Protein AF-A0AB34KSI1-F1 (afdb_monomer_lite)

Organism: NCBI:txid1052096

Sequence (150 aa):
MSSDNTRTIRYALLIETGLNLSSVVPMLLDPSYMLRWLFKSPEDITPAACTLMQWIGCIITSLNLPLLLAVPNKTSAPALRRSVYMQYAAGEVALGAALAIQYFGGNSGMRDEALLKFMGSMAASLAVRGFFLLARPDLLEVPNDAKKAQ

Structure (mmCIF, N/CA/C/O backbone):
data_AF-A0AB34KSI1-F1
#
_entry.id   AF-A0AB34KSI1-F1
#
loop_
_atom_site.group_PDB
_atom_site.id
_atom_site.type_symbol
_atom_site.label_atom_id
_atom_site.label_alt_id
_atom_site.label_comp_id
_atom_site.label_asym_id
_atom_site.label_entity_id
_atom_site.label_seq_id
_atom_site.pdbx_PDB_ins_code
_atom_site.Cartn_x
_atom_site.Cartn_y
_atom_site.Cartn_z
_atom_site.occupancy
_atom_site.B_iso_or_equiv
_atom_site.auth_seq_id
_atom_site.auth_comp_id
_atom_site.auth_asym_id
_atom_site.auth_atom_id
_atom_site.pdbx_PDB_model_num
ATOM 1 N N . MET A 1 1 ? 15.338 -3.460 -24.561 1.00 57.59 1 MET A N 1
ATOM 2 C CA . 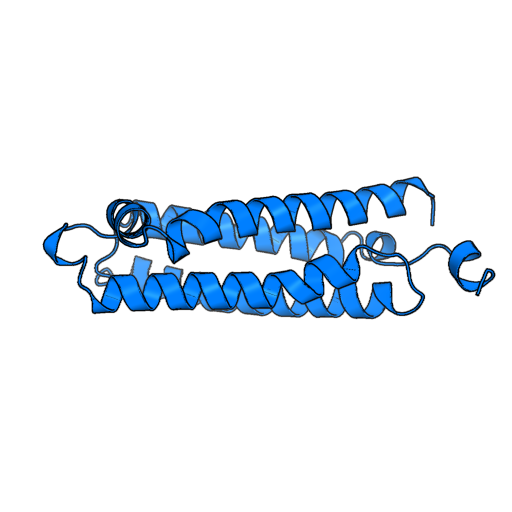MET A 1 1 ? 14.060 -3.112 -23.905 1.00 57.59 1 MET A CA 1
ATOM 3 C C . MET A 1 1 ? 13.445 -1.956 -24.677 1.00 57.59 1 MET A C 1
ATOM 5 O O . MET A 1 1 ? 14.175 -1.008 -24.941 1.00 57.59 1 MET A O 1
ATOM 9 N N . SER A 1 2 ? 12.182 -2.051 -25.101 1.00 61.66 2 SER A N 1
ATOM 10 C CA . SER A 1 2 ? 11.536 -0.981 -25.876 1.00 61.66 2 SER A CA 1
ATOM 11 C C . SER A 1 2 ? 11.268 0.255 -25.003 1.00 61.66 2 SER A C 1
ATOM 13 O O . SER A 1 2 ? 11.166 0.170 -23.772 1.00 61.66 2 SER A O 1
ATOM 15 N N . SER A 1 3 ? 11.137 1.421 -25.638 1.00 67.94 3 SER A N 1
ATOM 16 C CA . SER A 1 3 ? 10.647 2.651 -24.999 1.00 67.94 3 SER A CA 1
ATOM 17 C C . SER A 1 3 ? 9.278 2.453 -24.334 1.00 67.94 3 SER A C 1
ATOM 19 O O . SER A 1 3 ? 8.991 3.099 -23.325 1.00 67.94 3 SER A O 1
ATOM 21 N N . ASP A 1 4 ? 8.471 1.518 -24.839 1.00 76.12 4 ASP A N 1
ATOM 22 C CA . ASP A 1 4 ? 7.139 1.207 -24.321 1.00 76.12 4 ASP A CA 1
ATOM 23 C C . ASP A 1 4 ? 7.185 0.542 -22.944 1.00 76.12 4 ASP A C 1
ATOM 25 O O . ASP A 1 4 ? 6.555 1.048 -22.018 1.00 76.12 4 ASP A O 1
ATOM 29 N N . ASN A 1 5 ? 8.023 -0.483 -22.740 1.00 75.88 5 ASN A N 1
ATOM 30 C CA . ASN A 1 5 ? 8.181 -1.135 -21.426 1.00 75.88 5 ASN A CA 1
ATOM 31 C C . ASN A 1 5 ? 8.581 -0.130 -20.334 1.00 75.88 5 ASN A C 1
ATOM 33 O O . ASN A 1 5 ? 8.120 -0.185 -19.194 1.00 75.88 5 ASN A O 1
ATOM 37 N N . THR A 1 6 ? 9.421 0.832 -20.717 1.00 78.31 6 THR A N 1
ATOM 38 C CA . THR A 1 6 ? 9.892 1.907 -19.845 1.00 78.31 6 THR A CA 1
ATOM 39 C C . THR A 1 6 ? 8.761 2.843 -19.417 1.00 78.31 6 THR A C 1
ATOM 41 O O . THR A 1 6 ? 8.737 3.322 -18.283 1.00 78.31 6 THR A O 1
ATOM 44 N N . ARG A 1 7 ? 7.825 3.139 -20.324 1.00 83.75 7 ARG A N 1
ATOM 45 C CA . ARG A 1 7 ? 6.637 3.943 -20.018 1.00 83.75 7 ARG A CA 1
ATOM 46 C C . ARG A 1 7 ? 5.677 3.157 -19.132 1.00 83.75 7 ARG A C 1
ATOM 48 O O . ARG A 1 7 ? 5.217 3.703 -18.135 1.00 83.75 7 ARG A O 1
ATOM 55 N N . THR A 1 8 ? 5.458 1.878 -19.435 1.00 84.88 8 THR A N 1
ATOM 56 C CA . THR A 1 8 ? 4.577 0.990 -18.666 1.00 84.88 8 THR A CA 1
ATOM 57 C C . THR A 1 8 ? 4.966 0.935 -17.193 1.00 84.88 8 THR A C 1
ATOM 59 O O . THR A 1 8 ? 4.124 1.211 -16.341 1.00 84.88 8 THR A O 1
ATOM 62 N N . ILE A 1 9 ? 6.235 0.655 -16.872 1.00 85.50 9 ILE A N 1
ATOM 63 C CA . ILE A 1 9 ? 6.656 0.553 -15.465 1.00 85.50 9 ILE A CA 1
ATOM 64 C C . ILE A 1 9 ? 6.560 1.895 -14.732 1.00 85.50 9 ILE A C 1
ATOM 66 O O . ILE A 1 9 ? 6.182 1.946 -13.566 1.00 85.50 9 ILE A O 1
ATOM 70 N N . ARG A 1 10 ? 6.837 3.008 -15.416 1.00 86.81 10 ARG A N 1
ATOM 71 C CA . ARG A 1 10 ? 6.726 4.347 -14.822 1.00 86.81 10 ARG A CA 1
ATOM 72 C C . ARG A 1 10 ? 5.284 4.716 -14.514 1.00 86.81 10 ARG A C 1
ATOM 74 O O . ARG A 1 10 ? 5.027 5.246 -13.440 1.00 86.81 10 ARG A O 1
ATOM 81 N N . TYR A 1 11 ? 4.357 4.427 -15.425 1.00 89.50 11 TYR A N 1
ATOM 82 C CA . TYR A 1 11 ? 2.938 4.637 -15.160 1.00 89.50 11 TYR A CA 1
ATOM 83 C C . TYR A 1 11 ? 2.440 3.733 -14.040 1.00 89.50 11 TYR A C 1
ATOM 85 O O . TYR A 1 11 ? 1.733 4.226 -13.173 1.00 89.50 11 TYR A O 1
ATOM 93 N N . ALA A 1 12 ? 2.862 2.467 -13.996 1.00 88.50 12 ALA A N 1
ATOM 94 C CA . ALA A 1 12 ? 2.517 1.571 -12.896 1.00 88.50 12 ALA A CA 1
ATOM 95 C C . ALA A 1 12 ? 2.969 2.139 -11.538 1.00 88.50 12 ALA A C 1
ATOM 97 O O . ALA A 1 12 ? 2.151 2.261 -10.632 1.00 88.50 12 ALA A O 1
ATOM 98 N N . LEU A 1 13 ? 4.228 2.582 -11.425 1.00 88.25 13 LEU A N 1
ATOM 99 C CA . LEU A 1 13 ? 4.761 3.201 -10.203 1.00 88.25 13 LEU A CA 1
ATOM 100 C C . LEU A 1 13 ? 4.025 4.497 -9.820 1.00 88.25 13 LEU A C 1
ATOM 102 O O . LEU A 1 13 ? 3.764 4.742 -8.643 1.00 88.25 13 LEU A O 1
ATOM 106 N N . LEU A 1 14 ? 3.676 5.339 -10.797 1.00 91.12 14 LEU A N 1
ATOM 107 C CA . LEU A 1 14 ? 2.950 6.588 -10.544 1.00 91.12 14 LEU A CA 1
ATOM 108 C C . LEU A 1 14 ? 1.498 6.345 -10.125 1.00 91.12 14 LEU A C 1
ATOM 110 O O . LEU A 1 14 ? 1.031 6.983 -9.185 1.00 91.12 14 LEU A O 1
ATOM 114 N N . ILE A 1 15 ? 0.799 5.425 -10.796 1.00 91.19 15 ILE A N 1
ATOM 115 C CA . ILE A 1 15 ? -0.568 5.020 -10.442 1.00 91.19 15 ILE A CA 1
ATOM 116 C C . ILE A 1 15 ? -0.576 4.467 -9.026 1.00 91.19 15 ILE A C 1
ATOM 118 O O . ILE A 1 15 ? -1.385 4.883 -8.206 1.00 91.19 15 ILE A O 1
ATOM 122 N N . GLU A 1 16 ? 0.358 3.575 -8.723 1.00 89.38 16 GLU A N 1
ATOM 123 C CA . GLU A 1 16 ? 0.488 2.994 -7.401 1.00 89.38 16 GLU A CA 1
ATOM 124 C C . GLU A 1 16 ? 0.763 4.043 -6.322 1.00 89.38 16 GLU A C 1
ATOM 126 O O . GLU A 1 16 ? 0.095 4.057 -5.289 1.00 89.38 16 GLU A O 1
ATOM 131 N N . THR A 1 17 ? 1.693 4.965 -6.582 1.00 89.69 17 THR A N 1
ATOM 132 C CA . THR A 1 17 ? 1.949 6.071 -5.656 1.00 89.69 17 THR A CA 1
ATOM 133 C C . THR A 1 17 ? 0.682 6.900 -5.443 1.00 89.69 17 THR A C 1
ATOM 135 O O . THR A 1 17 ? 0.340 7.230 -4.311 1.00 89.69 17 THR A O 1
ATOM 138 N N . GLY A 1 18 ? -0.042 7.219 -6.519 1.00 89.94 18 GLY A N 1
ATOM 139 C CA . GLY A 1 18 ? -1.293 7.971 -6.449 1.00 89.94 18 GLY A CA 1
ATOM 140 C C . GLY A 1 18 ? -2.363 7.259 -5.621 1.00 89.94 18 GLY A C 1
ATOM 141 O O . GLY A 1 18 ? -2.986 7.884 -4.764 1.00 89.94 18 GLY A O 1
ATOM 142 N N . LEU A 1 19 ? -2.536 5.950 -5.822 1.00 88.19 19 LEU A N 1
ATOM 143 C CA . LEU A 1 19 ? -3.478 5.133 -5.054 1.00 88.19 19 LEU A CA 1
ATOM 144 C C . LEU A 1 19 ? -3.108 5.110 -3.569 1.00 88.19 19 LEU A C 1
ATOM 146 O O . LEU A 1 19 ? -3.958 5.407 -2.728 1.00 88.19 19 LEU A O 1
ATOM 150 N N . ASN A 1 20 ? -1.840 4.863 -3.242 1.00 87.62 20 ASN A N 1
ATOM 151 C CA . ASN A 1 20 ? -1.375 4.880 -1.859 1.00 87.62 20 ASN A CA 1
ATOM 152 C C . ASN A 1 20 ? -1.606 6.248 -1.206 1.00 87.62 20 ASN A C 1
ATOM 154 O O . ASN A 1 20 ? -2.210 6.324 -0.136 1.00 87.62 20 ASN A O 1
ATOM 158 N N . LEU A 1 21 ? -1.204 7.341 -1.861 1.00 88.88 21 LEU A N 1
ATOM 159 C CA . LEU A 1 21 ? -1.353 8.690 -1.310 1.00 88.88 21 LEU A CA 1
ATOM 160 C C . LEU A 1 21 ? -2.817 9.123 -1.174 1.00 88.88 21 LEU A C 1
ATOM 162 O O . LEU A 1 21 ? -3.146 9.830 -0.223 1.00 88.88 21 LEU A O 1
ATOM 166 N N . SER A 1 22 ? -3.712 8.662 -2.054 1.00 88.62 22 SER A N 1
ATOM 167 C CA . SER A 1 22 ? -5.151 8.934 -1.926 1.00 88.62 22 SER A CA 1
ATOM 168 C C . SER A 1 22 ? -5.734 8.383 -0.620 1.00 88.62 22 SER A C 1
ATOM 170 O O . SER A 1 22 ? -6.607 9.009 -0.023 1.00 88.62 22 SER A O 1
ATOM 172 N N . SER A 1 23 ? -5.200 7.255 -0.137 1.00 83.56 23 SER A N 1
ATOM 173 C CA . SER A 1 23 ? -5.596 6.657 1.139 1.00 83.56 23 SER A CA 1
ATOM 174 C C . SER A 1 23 ? -4.949 7.343 2.348 1.00 83.56 23 SER A C 1
ATOM 176 O O . SER A 1 23 ? -5.563 7.416 3.406 1.00 83.56 23 SER A O 1
ATOM 178 N N . VAL A 1 24 ? -3.751 7.915 2.185 1.00 91.56 24 VAL A N 1
ATOM 179 C CA . VAL A 1 24 ? -2.999 8.593 3.256 1.00 91.56 24 VAL A CA 1
ATOM 180 C C . VAL A 1 24 ? -3.668 9.888 3.704 1.00 91.56 24 VAL A C 1
ATOM 182 O O . VAL A 1 24 ? -3.699 10.174 4.899 1.00 91.56 24 VAL A O 1
ATOM 185 N N . VAL A 1 25 ? -4.201 10.682 2.771 1.00 91.06 25 VAL A N 1
ATOM 186 C CA . VAL A 1 25 ? -4.802 11.990 3.088 1.00 91.06 25 VAL A CA 1
ATOM 187 C C . VAL A 1 25 ? -5.875 11.885 4.183 1.00 91.06 25 VAL A C 1
ATOM 189 O O . VAL A 1 25 ? -5.728 12.565 5.202 1.00 91.06 25 VAL A O 1
ATOM 192 N N . PRO A 1 26 ? -6.910 11.030 4.056 1.00 90.88 26 PRO A N 1
ATOM 193 C CA . PRO A 1 26 ? -7.888 10.879 5.125 1.00 90.88 26 PRO A CA 1
ATOM 194 C C . PRO A 1 26 ? -7.287 10.223 6.377 1.00 90.88 26 PRO A C 1
ATOM 196 O O . PRO A 1 26 ? -7.660 10.613 7.472 1.00 90.88 26 PRO A O 1
ATOM 199 N N . MET A 1 27 ? -6.312 9.310 6.273 1.00 92.81 27 MET A N 1
ATOM 200 C CA . MET A 1 27 ? -5.659 8.723 7.460 1.00 92.81 27 MET A CA 1
ATOM 201 C C . MET A 1 27 ? -4.935 9.761 8.329 1.00 92.81 27 MET A C 1
ATOM 203 O O . MET A 1 27 ? -4.923 9.632 9.550 1.00 92.81 27 MET A O 1
ATOM 207 N N . LEU A 1 28 ? -4.326 10.776 7.710 1.00 93.81 28 LEU A N 1
ATOM 208 C CA . LEU A 1 28 ? -3.580 11.815 8.419 1.00 93.81 28 LEU A CA 1
ATOM 209 C C . LEU A 1 28 ? -4.484 12.941 8.931 1.00 93.81 28 LEU A C 1
ATOM 211 O O . LEU A 1 28 ? -4.327 13.374 10.075 1.00 93.81 28 LEU A O 1
ATOM 215 N N . LEU A 1 29 ? -5.409 13.417 8.091 1.00 94.50 29 LEU A N 1
ATOM 216 C CA . LEU A 1 29 ? -6.191 14.629 8.357 1.00 94.50 29 LEU A CA 1
ATOM 217 C C . LEU A 1 29 ? -7.525 14.360 9.064 1.00 94.50 29 LEU A C 1
ATOM 219 O O . LEU A 1 29 ? -7.961 15.188 9.858 1.00 94.50 29 LEU A O 1
ATOM 223 N N . ASP A 1 30 ? -8.160 13.216 8.800 1.00 94.25 30 ASP A N 1
ATOM 224 C CA . ASP A 1 30 ? -9.391 12.784 9.469 1.00 94.25 30 ASP A CA 1
ATOM 225 C C . ASP A 1 30 ? -9.371 11.260 9.698 1.00 94.25 30 ASP A C 1
ATOM 227 O O . ASP A 1 30 ? -10.105 10.498 9.054 1.00 94.25 30 ASP A O 1
ATOM 231 N N . PRO A 1 31 ? -8.516 10.774 10.619 1.00 92.62 31 PRO A N 1
ATOM 232 C CA . PRO A 1 31 ? -8.399 9.343 10.890 1.00 92.62 31 PRO A CA 1
ATOM 233 C C . PRO A 1 31 ? -9.733 8.729 11.330 1.00 92.62 31 PRO A C 1
ATOM 235 O O . PRO A 1 31 ? -9.993 7.554 11.068 1.00 92.62 31 PRO A O 1
ATOM 238 N N . SER A 1 32 ? -10.606 9.524 11.958 1.00 92.12 32 SER A N 1
ATOM 239 C CA . SER A 1 32 ? -11.918 9.076 12.418 1.00 92.12 32 SER A CA 1
ATOM 240 C C . SER A 1 32 ? -12.817 8.660 11.253 1.00 92.12 32 SER A C 1
ATOM 242 O O . SER A 1 32 ? -13.509 7.646 11.350 1.00 92.12 32 SER A O 1
ATOM 244 N N . TYR A 1 33 ? -12.756 9.377 10.127 1.00 91.38 33 TYR A N 1
ATOM 245 C CA . TYR A 1 33 ? -13.489 9.025 8.917 1.00 91.38 33 TYR A CA 1
ATOM 246 C C . TYR A 1 33 ? -13.100 7.636 8.408 1.00 91.38 33 TYR A C 1
ATOM 248 O O . TYR A 1 33 ? -13.977 6.820 8.128 1.00 91.38 33 TYR A O 1
ATOM 256 N N . MET A 1 34 ? -11.801 7.324 8.364 1.00 88.75 34 MET A N 1
ATOM 257 C CA . MET A 1 34 ? -11.319 6.002 7.946 1.00 88.75 34 MET A CA 1
ATOM 258 C C . MET A 1 34 ? -11.720 4.905 8.936 1.00 88.75 34 MET A C 1
ATOM 260 O O . MET A 1 34 ? -12.166 3.832 8.531 1.00 88.75 34 MET A O 1
ATOM 264 N N . LEU A 1 35 ? -11.610 5.178 10.238 1.00 90.56 35 LEU A N 1
ATOM 265 C CA . LEU A 1 35 ? -11.926 4.210 11.289 1.00 90.56 35 LEU A CA 1
ATOM 266 C C . LEU A 1 35 ? -13.416 3.840 11.340 1.00 90.56 35 LEU A C 1
ATOM 268 O O . LEU A 1 35 ? -13.737 2.701 11.672 1.00 90.56 35 LEU A O 1
ATOM 272 N N . ARG A 1 36 ? -14.330 4.733 10.933 1.00 91.31 36 ARG A N 1
ATOM 273 C CA . ARG A 1 36 ? -15.775 4.427 10.828 1.00 91.31 36 ARG A CA 1
ATOM 274 C C . ARG A 1 36 ? -16.089 3.314 9.830 1.00 91.31 36 ARG A C 1
ATOM 276 O O . ARG A 1 36 ? -17.058 2.581 10.014 1.00 91.31 36 ARG A O 1
ATOM 283 N N . TRP A 1 37 ? -15.283 3.186 8.779 1.00 86.62 37 TRP A N 1
ATOM 284 C CA . TRP A 1 37 ? -15.401 2.091 7.814 1.00 86.62 37 TRP A CA 1
ATOM 285 C C . TRP A 1 37 ? -14.775 0.790 8.326 1.00 86.62 37 TRP A C 1
ATOM 287 O O . TRP A 1 37 ? -15.092 -0.287 7.820 1.00 86.62 37 TRP A O 1
ATOM 297 N N . LEU A 1 38 ? -13.897 0.896 9.324 1.00 86.44 38 LEU A N 1
ATOM 298 C CA . LEU A 1 38 ? -13.061 -0.179 9.834 1.00 86.44 38 LEU A CA 1
ATOM 299 C C . LEU A 1 38 ? -13.698 -0.896 11.030 1.00 86.44 38 LEU A C 1
ATOM 301 O O . LEU A 1 38 ? -13.762 -2.126 11.048 1.00 86.44 38 LEU A O 1
ATOM 305 N N . PHE A 1 39 ? -14.186 -0.138 12.013 1.00 88.44 39 PHE A N 1
ATOM 306 C CA . PHE A 1 39 ? -14.707 -0.670 13.271 1.00 88.44 39 PHE A CA 1
ATOM 307 C C . PHE A 1 39 ? -16.207 -0.944 13.250 1.00 88.44 39 PHE A C 1
ATOM 309 O O . PHE A 1 39 ? -16.980 -0.351 12.490 1.00 88.44 39 PHE A O 1
ATOM 316 N N . LYS A 1 40 ? -16.621 -1.899 14.089 1.00 85.56 40 LYS A N 1
ATOM 317 C CA . LYS A 1 40 ? -18.030 -2.278 14.249 1.00 85.56 40 LYS A CA 1
ATOM 318 C C . LYS A 1 40 ? -18.798 -1.184 14.995 1.00 85.56 40 LYS A C 1
ATOM 320 O O . LYS A 1 40 ? -19.848 -0.772 14.499 1.00 85.56 40 LYS A O 1
ATOM 325 N N . SER A 1 41 ? -18.255 -0.680 16.107 1.00 86.12 41 SER A N 1
ATOM 326 C CA . SER A 1 41 ? -18.882 0.355 16.934 1.00 86.12 41 SER A CA 1
ATOM 327 C C . SER A 1 41 ? -18.160 1.708 16.827 1.00 86.12 41 SER A C 1
ATOM 329 O O . SER A 1 41 ? -16.934 1.747 16.728 1.00 86.12 41 SER A O 1
ATOM 331 N N . PRO A 1 42 ? -18.881 2.845 16.891 1.00 85.94 42 PRO A N 1
ATOM 332 C CA . PRO A 1 42 ? -18.267 4.163 17.057 1.00 85.94 42 PRO A CA 1
ATOM 333 C C . PRO A 1 42 ? -17.460 4.306 18.354 1.00 85.94 42 PRO A C 1
ATOM 335 O O . PRO A 1 42 ? -16.530 5.105 18.397 1.00 85.94 42 PRO A O 1
ATOM 338 N N . GLU A 1 43 ? -17.797 3.537 19.393 1.00 88.25 43 GLU A N 1
ATOM 339 C CA . GLU A 1 43 ? -17.106 3.556 20.693 1.00 88.25 43 GLU A CA 1
ATOM 340 C C . GLU A 1 43 ? -15.660 3.040 20.597 1.00 88.25 43 GLU A C 1
ATOM 342 O O . GLU A 1 43 ? -14.799 3.452 21.373 1.00 88.25 43 GLU A O 1
ATOM 347 N N . ASP A 1 44 ? -15.368 2.215 19.586 1.00 85.88 44 ASP A N 1
ATOM 348 C CA . ASP A 1 44 ? -14.025 1.697 19.309 1.00 85.88 44 ASP A CA 1
ATOM 349 C C . ASP A 1 44 ? -13.107 2.767 18.674 1.00 85.88 44 ASP A C 1
ATOM 351 O O . ASP A 1 44 ? -11.881 2.615 18.633 1.00 85.88 44 ASP A O 1
ATOM 355 N N . ILE A 1 45 ? -13.674 3.885 18.193 1.00 90.94 45 ILE A N 1
ATOM 356 C CA . ILE A 1 45 ? -12.937 5.019 17.613 1.00 90.94 45 ILE A CA 1
ATOM 357 C C . ILE A 1 45 ? -12.377 5.889 18.742 1.00 90.94 45 ILE A C 1
ATOM 359 O O . ILE A 1 45 ? -12.825 7.002 19.021 1.00 90.94 45 ILE A O 1
ATOM 363 N N . THR A 1 46 ? -11.365 5.356 19.411 1.00 92.69 46 THR A N 1
ATOM 364 C CA . THR A 1 46 ? -10.667 6.037 20.501 1.00 92.69 46 THR A CA 1
ATOM 365 C C . THR A 1 46 ? -9.592 7.002 19.974 1.00 92.69 46 THR A C 1
ATOM 367 O O . THR A 1 46 ? -9.084 6.829 18.860 1.00 92.69 46 THR A O 1
ATOM 370 N N . PRO A 1 47 ? -9.140 7.983 20.781 1.00 93.81 47 PRO A N 1
ATOM 371 C CA . PRO A 1 47 ? -7.991 8.825 20.428 1.00 93.81 47 PRO A CA 1
ATOM 372 C C . PRO A 1 47 ? -6.715 8.023 20.118 1.00 93.81 47 PRO A C 1
ATOM 374 O O . PRO A 1 47 ? -5.921 8.414 19.258 1.00 93.81 47 PRO A O 1
ATOM 377 N N . ALA A 1 48 ? -6.538 6.874 20.780 1.00 91.31 48 ALA A N 1
ATOM 378 C CA . ALA A 1 48 ? -5.435 5.958 20.516 1.00 91.31 48 ALA A CA 1
ATOM 379 C C . ALA A 1 48 ? -5.553 5.318 19.123 1.00 91.31 48 ALA A C 1
ATOM 381 O O . ALA A 1 48 ? -4.572 5.294 18.381 1.00 91.31 48 ALA A O 1
ATOM 382 N N . ALA A 1 49 ? -6.751 4.873 18.729 1.00 89.44 49 ALA A N 1
ATOM 383 C CA . ALA A 1 49 ? -6.989 4.339 17.390 1.00 89.44 49 ALA A CA 1
ATOM 384 C C . ALA A 1 49 ? -6.770 5.400 16.299 1.00 89.44 49 ALA A C 1
ATOM 386 O O . ALA A 1 49 ? -6.153 5.108 15.274 1.00 89.44 49 ALA A O 1
ATOM 387 N N . CYS A 1 50 ? -7.203 6.645 16.533 1.00 93.31 50 CYS A N 1
ATOM 388 C CA . CYS A 1 50 ? -6.937 7.763 15.624 1.00 93.31 50 CYS A CA 1
ATOM 389 C C . CYS A 1 50 ? -5.435 8.023 15.460 1.00 93.31 50 CYS A C 1
ATOM 391 O O . CYS A 1 50 ? -4.946 8.120 14.337 1.00 93.31 50 CYS A O 1
ATOM 393 N N . THR A 1 51 ? -4.696 8.064 16.571 1.00 94.31 51 THR A N 1
ATOM 394 C CA . THR A 1 51 ? -3.232 8.211 16.556 1.00 94.31 51 THR A CA 1
ATOM 395 C C . THR A 1 51 ? -2.570 7.066 15.788 1.00 94.31 51 THR A C 1
ATOM 397 O O . THR A 1 51 ? -1.695 7.300 14.958 1.00 94.31 51 THR A O 1
ATOM 400 N N . LEU A 1 52 ? -3.004 5.821 16.010 1.00 90.81 52 LEU A N 1
ATOM 401 C CA . LEU A 1 52 ? -2.481 4.656 15.293 1.00 90.81 52 LEU A CA 1
ATOM 402 C C . LEU A 1 52 ? -2.741 4.750 13.782 1.00 90.81 52 LEU A C 1
ATOM 404 O O . LEU A 1 52 ? -1.845 4.469 12.990 1.00 90.81 52 LEU A O 1
ATOM 408 N N . MET A 1 53 ? -3.933 5.191 13.375 1.00 93.62 53 MET A N 1
ATOM 409 C CA . MET A 1 53 ? -4.260 5.407 11.963 1.00 93.62 53 MET A CA 1
ATOM 410 C C . MET A 1 53 ? -3.354 6.471 11.323 1.00 93.62 53 MET A C 1
ATOM 412 O O . MET A 1 53 ? -2.874 6.285 10.206 1.00 93.62 53 MET A O 1
ATOM 416 N N . GLN A 1 54 ? -3.042 7.546 12.048 1.00 94.94 54 GLN A N 1
ATOM 417 C CA . GLN A 1 54 ? -2.092 8.558 11.579 1.00 94.94 54 GLN A CA 1
ATOM 418 C C . GLN A 1 54 ? -0.672 7.995 11.445 1.00 94.94 54 GLN A C 1
ATOM 420 O O . GLN A 1 54 ? -0.008 8.250 10.441 1.00 94.94 54 GLN A O 1
ATOM 425 N N . TRP A 1 55 ? -0.218 7.172 12.397 1.00 94.06 55 TRP A N 1
ATOM 426 C CA . TRP A 1 55 ? 1.064 6.465 12.283 1.00 94.06 55 TRP A CA 1
ATOM 427 C C . TRP A 1 55 ? 1.119 5.571 11.046 1.00 94.06 55 TRP A C 1
ATOM 429 O O . TRP A 1 55 ? 2.121 5.583 10.332 1.00 94.06 55 TRP A O 1
ATOM 439 N N . ILE A 1 56 ? 0.037 4.848 10.749 1.00 89.62 56 ILE A N 1
ATOM 440 C CA . ILE A 1 56 ? -0.077 4.050 9.523 1.00 89.62 56 ILE A CA 1
ATOM 441 C C . ILE A 1 56 ? 0.040 4.954 8.287 1.00 89.62 56 ILE A C 1
ATOM 443 O O . ILE A 1 56 ? 0.829 4.654 7.391 1.00 89.62 56 ILE A O 1
ATOM 447 N N . GLY A 1 57 ? -0.655 6.096 8.261 1.00 91.06 57 GLY A N 1
ATOM 448 C CA . GLY A 1 57 ? -0.533 7.086 7.186 1.00 91.06 57 GLY A CA 1
ATOM 449 C C . GLY A 1 57 ? 0.905 7.589 6.990 1.00 91.06 57 GLY A C 1
ATOM 450 O O . GLY A 1 57 ? 1.391 7.667 5.857 1.00 91.06 57 GLY A O 1
ATOM 451 N N . CYS A 1 58 ? 1.628 7.864 8.080 1.00 92.44 58 CYS A N 1
ATOM 452 C CA . CYS A 1 58 ? 3.038 8.260 8.039 1.00 92.44 58 CYS A CA 1
ATOM 453 C C . CYS A 1 58 ? 3.925 7.151 7.460 1.00 92.44 58 CYS A C 1
ATOM 455 O O . CYS A 1 58 ? 4.733 7.417 6.572 1.00 92.44 58 CYS A O 1
ATOM 457 N N . ILE A 1 59 ? 3.743 5.905 7.908 1.00 89.19 59 ILE A N 1
ATOM 458 C CA . ILE A 1 59 ? 4.500 4.746 7.414 1.00 89.19 59 ILE A CA 1
ATOM 459 C C . ILE A 1 59 ? 4.269 4.558 5.912 1.00 89.19 59 ILE A C 1
ATOM 461 O O . ILE A 1 59 ? 5.235 4.441 5.157 1.00 89.19 59 ILE A O 1
ATOM 465 N N . ILE A 1 60 ? 3.011 4.589 5.458 1.00 88.38 60 ILE A N 1
ATOM 466 C CA . ILE A 1 60 ? 2.675 4.474 4.032 1.00 88.38 60 ILE A CA 1
ATOM 467 C C . ILE A 1 60 ? 3.347 5.603 3.244 1.00 88.38 60 ILE A C 1
ATOM 469 O O . ILE A 1 60 ? 3.959 5.348 2.207 1.00 88.38 60 ILE A O 1
ATOM 473 N N . THR A 1 61 ? 3.315 6.838 3.748 1.00 89.94 61 THR A N 1
ATOM 474 C CA . THR A 1 61 ? 3.994 7.977 3.109 1.00 89.94 61 THR A CA 1
ATOM 475 C C . THR A 1 61 ? 5.496 7.728 2.961 1.00 89.94 61 THR A C 1
ATOM 477 O O . THR A 1 61 ? 6.046 7.888 1.869 1.00 89.94 61 THR A O 1
ATOM 480 N N . SER A 1 62 ? 6.166 7.278 4.026 1.00 88.38 62 SER A N 1
ATOM 481 C CA . SER A 1 62 ? 7.601 6.976 4.000 1.00 88.38 62 SER A CA 1
ATOM 482 C C . SER A 1 62 ? 7.946 5.854 3.020 1.00 88.38 62 SER A C 1
ATOM 484 O O . SER A 1 62 ? 8.936 5.959 2.296 1.00 88.38 62 SER A O 1
ATOM 486 N N . LEU A 1 63 ? 7.115 4.813 2.938 1.00 86.00 63 LEU A N 1
ATOM 487 C CA . LEU A 1 63 ? 7.298 3.710 1.993 1.00 86.00 63 LEU A CA 1
ATOM 488 C C . LEU A 1 63 ? 7.032 4.120 0.536 1.00 86.00 63 LEU A C 1
ATOM 490 O O . LEU A 1 63 ? 7.519 3.454 -0.379 1.00 86.00 63 LEU A O 1
ATOM 494 N N . ASN A 1 64 ? 6.293 5.204 0.278 1.00 88.75 64 ASN A N 1
ATOM 495 C CA . ASN A 1 64 ? 6.059 5.705 -1.083 1.00 88.75 64 ASN A CA 1
ATOM 496 C C . ASN A 1 64 ? 7.237 6.516 -1.638 1.00 88.75 64 ASN A C 1
ATOM 498 O O . ASN A 1 64 ? 7.425 6.575 -2.854 1.00 88.75 64 ASN A O 1
ATOM 502 N N . LEU A 1 65 ? 8.085 7.084 -0.777 1.00 87.94 65 LEU A N 1
ATOM 503 C CA . LEU A 1 65 ? 9.279 7.816 -1.202 1.00 87.94 65 LEU A CA 1
ATOM 504 C C . LEU A 1 65 ? 10.224 6.983 -2.098 1.00 87.94 65 LEU A C 1
ATOM 506 O O . LEU A 1 65 ? 10.561 7.451 -3.188 1.00 87.94 65 LEU A O 1
ATOM 510 N N . PRO A 1 66 ? 10.641 5.753 -1.733 1.00 86.81 66 PRO A N 1
ATOM 511 C CA . PRO A 1 66 ? 11.493 4.948 -2.606 1.00 86.81 66 PRO A CA 1
ATOM 512 C C . PRO A 1 66 ? 10.783 4.517 -3.902 1.00 86.81 66 PRO A C 1
ATOM 514 O O . PRO A 1 66 ? 11.448 4.337 -4.922 1.00 86.81 66 PRO A O 1
ATOM 517 N N . LEU A 1 67 ? 9.448 4.423 -3.901 1.00 86.62 67 LEU A N 1
ATOM 518 C CA . LEU A 1 67 ? 8.640 4.122 -5.087 1.00 86.62 67 LEU A CA 1
ATOM 519 C C . LEU A 1 67 ? 8.694 5.280 -6.100 1.00 86.62 67 LEU A C 1
ATOM 521 O O . LEU A 1 67 ? 8.940 5.059 -7.287 1.00 86.62 67 LEU A O 1
ATOM 525 N N . LEU A 1 68 ? 8.606 6.523 -5.615 1.00 88.94 68 LEU A N 1
ATOM 526 C CA . LEU A 1 68 ? 8.829 7.735 -6.410 1.00 88.94 68 LEU A CA 1
ATOM 527 C C . LEU A 1 68 ? 10.267 7.838 -6.931 1.00 88.94 68 LEU A C 1
ATOM 529 O O . LEU A 1 68 ? 10.486 8.162 -8.100 1.00 88.94 68 LEU A O 1
ATOM 533 N N . LEU A 1 69 ? 11.259 7.518 -6.095 1.00 88.62 69 LEU A N 1
ATOM 534 C CA . LEU A 1 69 ? 12.671 7.512 -6.498 1.00 88.62 69 LEU A CA 1
ATOM 535 C C . LEU A 1 69 ? 12.989 6.437 -7.551 1.00 88.62 69 LEU A C 1
ATOM 537 O O . LEU A 1 69 ? 13.984 6.565 -8.266 1.00 88.62 69 LEU A O 1
ATOM 541 N N . ALA A 1 70 ? 12.143 5.414 -7.683 1.00 86.81 70 ALA A N 1
ATOM 542 C CA . ALA A 1 70 ? 12.252 4.366 -8.693 1.00 86.81 70 ALA A CA 1
ATOM 543 C C . ALA A 1 70 ? 11.637 4.745 -10.062 1.00 86.81 70 ALA A C 1
ATOM 545 O O . ALA A 1 70 ? 11.827 4.018 -11.050 1.00 86.81 70 ALA A O 1
ATOM 546 N N . VAL A 1 71 ? 10.923 5.879 -10.151 1.00 86.62 71 VAL A N 1
ATOM 547 C CA . VAL A 1 71 ? 10.295 6.374 -11.392 1.00 86.62 71 VAL A CA 1
ATOM 548 C C . VAL A 1 71 ? 11.329 6.834 -12.434 1.00 86.62 71 VAL A C 1
ATOM 550 O O . VAL A 1 71 ? 11.191 6.459 -13.603 1.00 86.62 71 VAL A O 1
ATOM 553 N N . PRO A 1 72 ? 12.369 7.626 -12.099 1.00 84.50 72 PRO A N 1
ATOM 554 C CA . PRO A 1 72 ? 13.397 8.000 -13.067 1.00 84.50 72 PRO A CA 1
ATOM 555 C C . PRO A 1 72 ? 14.181 6.779 -13.571 1.00 84.50 72 PRO A C 1
ATOM 557 O O . PRO A 1 72 ? 14.548 5.898 -12.795 1.00 84.50 72 PRO A O 1
ATOM 560 N N . ASN A 1 73 ? 14.503 6.737 -14.867 1.00 77.25 73 ASN A N 1
ATOM 561 C CA . ASN A 1 73 ? 15.405 5.714 -15.406 1.00 77.25 73 ASN A CA 1
ATOM 562 C C . ASN A 1 73 ? 16.854 6.136 -15.205 1.00 77.25 73 ASN A C 1
ATOM 564 O O . ASN A 1 73 ? 17.420 6.848 -16.029 1.00 77.25 73 ASN A O 1
ATOM 568 N N . LYS A 1 74 ? 17.435 5.688 -14.098 1.00 80.12 74 LYS A N 1
ATOM 569 C CA . LYS A 1 74 ? 18.876 5.738 -13.839 1.00 80.12 74 LYS A CA 1
ATOM 570 C C . LYS A 1 74 ? 19.445 4.323 -13.913 1.00 80.12 74 LYS A C 1
ATOM 572 O O . LYS A 1 74 ? 18.699 3.352 -13.804 1.00 80.12 74 LYS A O 1
ATOM 577 N N . THR A 1 75 ? 20.759 4.186 -14.032 1.00 75.12 75 THR A N 1
ATOM 578 C CA . THR A 1 75 ? 21.446 2.880 -14.018 1.00 75.12 75 THR A CA 1
ATOM 579 C C . THR A 1 75 ? 21.147 2.050 -12.762 1.00 75.12 75 THR A C 1
ATOM 581 O O . THR A 1 75 ? 21.064 0.828 -12.848 1.00 75.12 75 THR A O 1
ATOM 584 N N . SER A 1 76 ? 20.887 2.698 -11.620 1.00 78.06 76 SER A N 1
ATOM 585 C CA . SER A 1 76 ? 20.477 2.058 -10.360 1.00 78.06 76 SER A CA 1
ATOM 586 C C . SER A 1 76 ? 18.981 1.725 -10.258 1.00 78.06 76 SER A C 1
ATOM 588 O O . SER A 1 76 ? 18.573 1.014 -9.337 1.00 78.06 76 SER A O 1
ATOM 590 N N . ALA A 1 77 ? 18.148 2.201 -11.192 1.00 80.44 77 ALA A N 1
ATOM 591 C CA . ALA A 1 77 ? 16.697 2.037 -11.122 1.00 80.44 77 ALA A CA 1
ATOM 592 C C . ALA A 1 77 ? 16.233 0.567 -11.109 1.00 80.44 77 ALA A C 1
ATOM 594 O O . ALA A 1 77 ? 15.329 0.274 -10.332 1.00 80.44 77 ALA A O 1
ATOM 595 N N . PRO A 1 78 ? 16.826 -0.384 -11.864 1.00 84.44 78 PRO A N 1
ATOM 596 C CA . PRO A 1 78 ? 16.394 -1.783 -11.818 1.00 84.44 78 PRO A CA 1
ATOM 597 C C . PRO A 1 78 ? 16.545 -2.422 -10.438 1.00 84.44 78 PRO A C 1
ATOM 599 O O . PRO A 1 78 ? 15.628 -3.083 -9.951 1.00 84.44 78 PRO A O 1
ATOM 602 N N . ALA A 1 79 ? 17.693 -2.199 -9.791 1.00 86.50 79 ALA A N 1
ATOM 603 C CA . ALA A 1 79 ? 17.960 -2.725 -8.457 1.00 86.50 79 ALA A CA 1
ATOM 604 C C . ALA A 1 79 ? 17.017 -2.095 -7.424 1.00 86.50 79 ALA A C 1
ATOM 606 O O . ALA A 1 79 ? 16.440 -2.805 -6.602 1.00 86.50 79 ALA A O 1
ATOM 607 N N . LEU A 1 80 ? 16.795 -0.778 -7.520 1.00 88.62 80 LEU A N 1
ATOM 608 C CA . LEU A 1 80 ? 15.871 -0.065 -6.643 1.00 88.62 80 LEU A CA 1
ATOM 609 C C . LEU A 1 80 ? 14.425 -0.554 -6.818 1.00 88.62 80 LEU A C 1
ATOM 611 O O . LEU A 1 80 ? 13.778 -0.875 -5.830 1.00 88.62 80 LEU A O 1
ATOM 615 N N . ARG A 1 81 ? 13.935 -0.686 -8.058 1.00 89.69 81 ARG A N 1
ATOM 616 C CA . ARG A 1 81 ? 12.582 -1.189 -8.357 1.00 89.69 81 ARG A CA 1
ATOM 617 C C . ARG A 1 81 ? 12.353 -2.585 -7.789 1.00 89.69 81 ARG A C 1
ATOM 619 O O . ARG A 1 81 ? 11.342 -2.813 -7.134 1.00 89.69 81 ARG A O 1
ATOM 626 N N . ARG A 1 82 ? 13.306 -3.502 -8.001 1.00 89.62 82 ARG A N 1
ATOM 627 C CA . ARG A 1 82 ? 13.239 -4.864 -7.447 1.00 89.62 82 ARG A CA 1
ATOM 628 C C . ARG A 1 82 ? 13.217 -4.845 -5.920 1.00 89.62 82 ARG A C 1
ATOM 630 O O . ARG A 1 82 ? 12.375 -5.513 -5.332 1.00 89.62 82 ARG A O 1
ATOM 637 N N . SER A 1 83 ? 14.090 -4.055 -5.292 1.00 90.25 83 SER A N 1
ATOM 638 C CA . SER A 1 83 ? 14.139 -3.922 -3.831 1.00 90.25 83 SER A CA 1
ATOM 639 C C . SER A 1 83 ? 12.818 -3.399 -3.256 1.00 90.25 83 SER A C 1
ATOM 641 O O . SER A 1 83 ? 12.255 -4.007 -2.349 1.00 90.25 83 SER A O 1
ATOM 643 N N . VAL A 1 84 ? 12.264 -2.335 -3.848 1.00 90.31 84 VAL A N 1
ATOM 644 C CA . VAL A 1 84 ? 10.974 -1.761 -3.436 1.00 90.31 84 VAL A CA 1
ATOM 645 C C . VAL A 1 84 ? 9.851 -2.786 -3.572 1.00 90.31 84 VAL A C 1
ATOM 647 O O . VAL A 1 84 ? 9.078 -2.968 -2.637 1.00 90.31 84 VAL A O 1
ATOM 650 N N . TYR A 1 85 ? 9.773 -3.502 -4.694 1.00 90.31 85 TYR A N 1
ATOM 651 C CA . TYR A 1 85 ? 8.717 -4.497 -4.900 1.00 90.31 85 TYR A CA 1
ATOM 652 C C . TYR A 1 85 ? 8.834 -5.677 -3.936 1.00 90.31 85 TYR A C 1
ATOM 654 O O . TYR A 1 85 ? 7.813 -6.138 -3.435 1.00 90.31 85 TYR A O 1
ATOM 662 N N . MET A 1 86 ? 10.052 -6.121 -3.618 1.00 91.12 86 MET A N 1
ATOM 663 C CA . MET A 1 86 ? 10.280 -7.152 -2.603 1.00 91.12 86 MET A CA 1
ATOM 664 C C . MET A 1 86 ? 9.880 -6.678 -1.202 1.00 91.12 86 MET A C 1
ATOM 666 O O . MET A 1 86 ? 9.235 -7.425 -0.470 1.00 91.12 86 MET A O 1
ATOM 670 N N . GLN A 1 87 ? 10.219 -5.440 -0.832 1.00 90.38 87 GLN A N 1
ATOM 671 C CA . GLN A 1 87 ? 9.856 -4.876 0.469 1.00 90.38 87 GLN A CA 1
ATOM 672 C C . GLN A 1 87 ? 8.335 -4.741 0.626 1.00 90.38 87 GLN A C 1
ATOM 674 O O . GLN A 1 87 ? 7.794 -5.115 1.666 1.00 90.38 87 GLN A O 1
ATOM 679 N N . TYR A 1 88 ? 7.642 -4.258 -0.409 1.00 89.38 88 TYR A N 1
ATOM 680 C CA . TYR A 1 88 ? 6.179 -4.184 -0.418 1.00 89.38 88 TYR A CA 1
ATOM 681 C C . TYR A 1 88 ? 5.543 -5.574 -0.369 1.00 89.38 88 TYR A C 1
ATOM 683 O O . TYR A 1 88 ? 4.679 -5.796 0.471 1.00 89.38 88 TYR A O 1
ATOM 691 N N . ALA A 1 89 ? 6.019 -6.525 -1.180 1.00 91.12 89 ALA A N 1
ATOM 692 C CA . ALA A 1 89 ? 5.506 -7.894 -1.176 1.00 91.12 89 ALA A CA 1
ATOM 693 C C . ALA A 1 89 ? 5.653 -8.560 0.202 1.00 91.12 89 ALA A C 1
ATOM 695 O O . ALA A 1 89 ? 4.727 -9.209 0.683 1.00 91.12 89 ALA A O 1
ATOM 696 N N . ALA A 1 90 ? 6.792 -8.367 0.877 1.00 91.19 90 ALA A N 1
ATOM 697 C CA . ALA A 1 90 ? 6.994 -8.872 2.234 1.00 91.19 90 ALA A CA 1
ATOM 698 C C . ALA A 1 90 ? 5.995 -8.257 3.230 1.00 91.19 90 ALA A C 1
ATOM 700 O O . ALA A 1 90 ? 5.416 -8.977 4.045 1.00 91.19 90 ALA A O 1
ATOM 701 N N . GLY A 1 91 ? 5.758 -6.944 3.138 1.00 88.81 91 GLY A N 1
ATOM 702 C CA . GLY A 1 91 ? 4.764 -6.246 3.952 1.00 88.81 91 GLY A CA 1
ATOM 703 C C . GLY A 1 91 ? 3.334 -6.727 3.689 1.00 88.81 91 GLY A C 1
ATOM 704 O O . GLY A 1 91 ? 2.604 -7.004 4.635 1.00 88.81 91 GLY A O 1
ATOM 705 N N . GLU A 1 92 ? 2.951 -6.889 2.424 1.00 91.12 92 GLU A N 1
ATOM 706 C CA . GLU A 1 92 ? 1.631 -7.373 1.998 1.00 91.12 92 GLU A CA 1
ATOM 707 C C . GLU A 1 92 ? 1.367 -8.805 2.471 1.00 91.12 92 GLU A C 1
ATOM 709 O O . GLU A 1 92 ? 0.276 -9.096 2.958 1.00 91.12 92 GLU A O 1
ATOM 714 N N . VAL A 1 93 ? 2.365 -9.693 2.391 1.00 93.38 93 VAL A N 1
ATOM 715 C CA . VAL A 1 93 ? 2.264 -11.062 2.919 1.00 93.38 93 VAL A CA 1
ATOM 716 C C . VAL A 1 93 ? 2.103 -11.045 4.436 1.00 93.38 93 VAL A C 1
ATOM 718 O O . VAL A 1 93 ? 1.208 -11.707 4.959 1.00 93.38 93 VAL A O 1
ATOM 721 N N . ALA A 1 94 ? 2.935 -10.282 5.149 1.00 92.56 94 ALA A N 1
ATOM 722 C CA . ALA A 1 94 ? 2.887 -10.223 6.607 1.00 92.56 94 ALA A CA 1
ATOM 723 C C . ALA A 1 94 ? 1.556 -9.640 7.112 1.00 92.56 94 ALA A C 1
ATOM 725 O O . ALA A 1 94 ? 0.903 -10.233 7.973 1.00 92.56 94 ALA A O 1
ATOM 726 N N . LEU A 1 95 ? 1.122 -8.509 6.548 1.00 89.12 95 LEU A N 1
ATOM 727 C CA . LEU A 1 95 ? -0.143 -7.865 6.900 1.00 89.12 95 LEU A CA 1
ATOM 728 C C . LEU A 1 95 ? -1.343 -8.705 6.462 1.00 89.12 95 LEU A C 1
ATOM 730 O O . LEU A 1 95 ? -2.276 -8.878 7.240 1.00 89.12 95 LEU A O 1
ATOM 734 N N . GLY A 1 96 ? -1.312 -9.277 5.258 1.00 91.00 96 GLY A N 1
ATOM 735 C CA . GLY A 1 96 ? -2.356 -10.173 4.765 1.00 91.00 96 GLY A CA 1
ATOM 736 C C . GLY A 1 96 ? -2.534 -11.400 5.661 1.00 91.00 96 GLY A C 1
ATOM 737 O O . GLY A 1 96 ? -3.663 -11.745 6.006 1.00 91.00 96 GLY A O 1
ATOM 738 N N . ALA A 1 97 ? -1.434 -12.011 6.110 1.00 92.19 97 ALA A N 1
ATOM 739 C CA . ALA A 1 97 ? -1.468 -13.120 7.060 1.00 92.19 97 ALA A CA 1
ATOM 740 C C . ALA A 1 97 ? -2.025 -12.691 8.425 1.00 92.19 97 ALA A C 1
ATOM 742 O O . ALA A 1 97 ? -2.874 -13.386 8.983 1.00 92.19 97 ALA A O 1
ATOM 743 N N . ALA A 1 98 ? -1.607 -11.533 8.946 1.00 90.69 98 ALA A N 1
ATOM 744 C CA . ALA A 1 98 ? -2.138 -11.000 10.198 1.00 90.69 98 ALA A CA 1
ATOM 745 C C . ALA A 1 98 ? -3.655 -10.759 10.112 1.00 90.69 98 ALA A C 1
ATOM 747 O O . ALA A 1 98 ? -4.394 -11.182 10.998 1.00 90.69 98 ALA A O 1
ATOM 748 N N . LEU A 1 9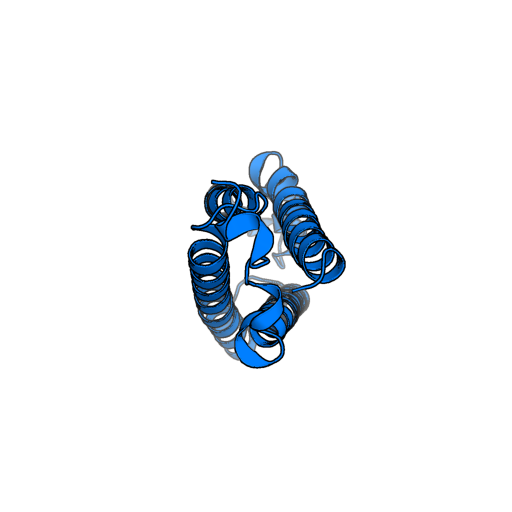9 ? -4.133 -10.152 9.022 1.00 90.75 99 LEU A N 1
ATOM 749 C CA . LEU A 1 99 ? -5.561 -9.939 8.779 1.00 90.75 99 LEU A CA 1
ATOM 750 C C . 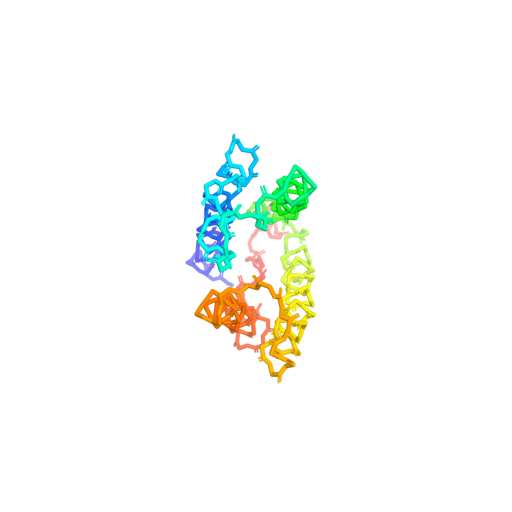LEU A 1 99 ? -6.325 -11.261 8.662 1.00 90.75 99 LEU A C 1
ATOM 752 O O . LEU A 1 99 ? -7.405 -11.379 9.233 1.00 90.75 99 LEU A O 1
ATOM 756 N N . ALA A 1 100 ? -5.759 -12.265 7.988 1.00 90.81 100 ALA A N 1
ATOM 757 C CA . ALA A 1 100 ? -6.365 -13.590 7.884 1.00 90.81 100 ALA A CA 1
ATOM 758 C C . ALA A 1 100 ? -6.503 -14.261 9.258 1.00 90.81 100 ALA A C 1
ATOM 760 O O . ALA A 1 100 ? -7.570 -14.779 9.581 1.00 90.81 100 ALA A O 1
ATOM 761 N N . ILE A 1 101 ? -5.464 -14.198 10.099 1.00 93.06 101 ILE A N 1
ATOM 762 C CA . ILE A 1 101 ? -5.515 -14.707 11.478 1.00 93.06 101 ILE A CA 1
ATOM 763 C C . ILE A 1 101 ? -6.628 -14.007 12.266 1.00 93.06 101 ILE A C 1
ATOM 765 O O . ILE A 1 101 ? -7.401 -14.672 12.949 1.00 93.06 101 ILE A O 1
ATOM 769 N N . GLN A 1 102 ? -6.749 -12.683 12.145 1.00 90.44 102 GLN A N 1
ATOM 770 C CA . GLN A 1 102 ? -7.801 -11.915 12.819 1.00 90.44 102 GLN A CA 1
ATOM 771 C C . GLN A 1 102 ? -9.203 -12.242 12.289 1.00 90.44 102 GLN A C 1
ATOM 773 O O . GLN A 1 102 ? -10.151 -12.323 13.068 1.00 90.44 102 GLN A O 1
ATOM 778 N N . TYR A 1 103 ? -9.334 -12.468 10.981 1.00 90.69 103 TYR A N 1
ATOM 779 C CA . TYR A 1 103 ? -10.588 -12.857 10.343 1.00 90.69 103 TYR A CA 1
ATOM 780 C C . TYR A 1 103 ? -11.067 -14.228 10.833 1.00 90.69 103 TYR A C 1
ATOM 782 O O . TYR 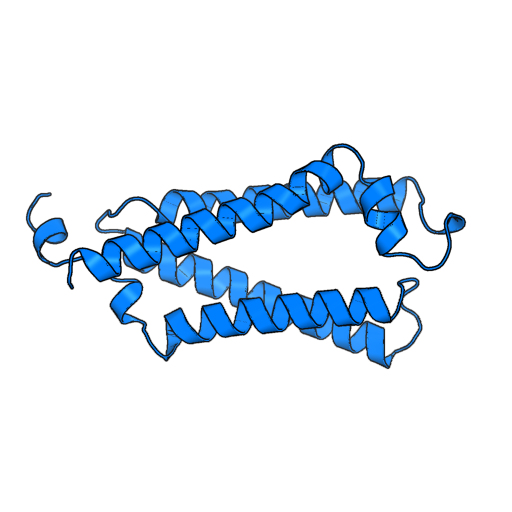A 1 103 ? -12.201 -14.355 11.285 1.00 90.69 103 TYR A O 1
ATOM 790 N N . PHE A 1 104 ? -10.194 -15.240 10.824 1.00 90.81 104 PHE A N 1
ATOM 791 C CA . PHE A 1 104 ? -10.540 -16.584 11.300 1.00 90.81 104 PHE A CA 1
ATOM 792 C C . PHE A 1 104 ? -10.627 -16.683 12.830 1.00 90.81 104 PHE A C 1
ATOM 794 O O . PHE A 1 104 ? -11.327 -17.552 13.344 1.00 90.81 104 PHE A O 1
ATOM 801 N N . GLY A 1 105 ? -9.943 -15.798 13.561 1.00 88.88 105 GLY A N 1
ATOM 802 C CA . GLY A 1 105 ? -9.987 -15.731 15.023 1.00 88.88 105 GLY A CA 1
ATOM 803 C C . GLY A 1 105 ? -11.245 -15.065 15.590 1.00 88.88 105 GLY A C 1
ATOM 804 O O . GLY A 1 105 ? -11.548 -15.250 16.765 1.00 88.88 105 GLY A O 1
ATOM 805 N N . GLY A 1 106 ? -11.981 -14.287 14.788 1.00 81.06 106 GLY A N 1
ATOM 806 C CA . GLY A 1 106 ? -13.297 -13.739 15.142 1.00 81.06 106 GLY A CA 1
ATOM 807 C C . GLY A 1 106 ? -13.319 -12.616 16.190 1.00 81.06 106 GLY A C 1
ATOM 808 O O . GLY A 1 106 ? -14.392 -12.092 16.483 1.00 81.06 106 GLY A O 1
ATOM 809 N N . ASN A 1 107 ? -12.169 -12.202 16.737 1.00 77.94 107 ASN A N 1
ATOM 810 C CA . ASN A 1 107 ? -12.076 -11.191 17.800 1.00 77.94 107 ASN A CA 1
ATOM 811 C C . ASN A 1 107 ? -11.180 -9.997 17.422 1.00 77.94 107 ASN A C 1
ATOM 813 O O . ASN A 1 107 ? -10.275 -9.615 18.159 1.00 77.94 107 ASN A O 1
ATOM 817 N N . SER A 1 108 ? -11.410 -9.427 16.241 1.00 81.25 108 SER A N 1
ATOM 818 C CA . SER A 1 108 ? -10.582 -8.343 15.694 1.00 81.25 108 SER A CA 1
ATOM 819 C C . SER A 1 108 ? -11.020 -6.931 16.107 1.00 81.25 108 SER A C 1
ATOM 821 O O . SER A 1 108 ? -10.289 -5.974 15.867 1.00 81.25 108 SER A O 1
ATOM 823 N N . GLY A 1 109 ? -12.247 -6.762 16.622 1.00 81.38 109 GLY A N 1
ATOM 824 C CA . GLY A 1 109 ? -12.900 -5.449 16.792 1.00 81.38 109 GLY A CA 1
ATOM 825 C C . GLY A 1 109 ? -13.272 -4.741 15.472 1.00 81.38 109 GLY A C 1
ATOM 826 O O . GLY A 1 109 ? -13.994 -3.744 15.463 1.00 81.38 109 GLY A O 1
ATOM 827 N N . MET A 1 110 ? -12.836 -5.272 14.328 1.00 85.19 110 MET A N 1
ATOM 828 C CA . MET A 1 110 ? -13.069 -4.718 12.995 1.00 85.19 110 MET A CA 1
ATOM 829 C C . MET A 1 110 ? -14.240 -5.422 12.315 1.00 85.19 110 MET A C 1
ATOM 831 O O . MET A 1 110 ? -14.555 -6.574 12.616 1.00 85.19 110 MET A O 1
ATOM 835 N N . ARG A 1 111 ? -14.892 -4.743 11.369 1.00 87.88 111 ARG A N 1
ATOM 836 C CA . ARG A 1 111 ? -15.928 -5.347 10.521 1.00 87.88 111 ARG A CA 1
ATOM 837 C C . ARG A 1 111 ? -15.314 -6.449 9.661 1.00 87.88 111 ARG A C 1
ATOM 839 O O . ARG A 1 111 ? -14.304 -6.223 8.998 1.00 87.88 111 ARG A O 1
ATOM 846 N N . ASP A 1 112 ? -15.968 -7.601 9.601 1.00 88.75 112 ASP A N 1
ATOM 847 C CA . ASP A 1 112 ? -15.500 -8.754 8.825 1.00 88.75 112 ASP A CA 1
ATOM 848 C C . ASP A 1 112 ? -15.393 -8.407 7.329 1.00 88.75 112 ASP A C 1
ATOM 850 O O . ASP A 1 112 ? -14.434 -8.780 6.659 1.00 88.75 112 ASP A O 1
ATOM 854 N N . GLU A 1 113 ? -16.325 -7.594 6.820 1.00 88.19 113 GLU A N 1
ATOM 855 C CA . GLU A 1 113 ? -16.257 -7.047 5.462 1.00 88.19 113 GLU A CA 1
ATOM 856 C C . GLU A 1 113 ? -15.038 -6.150 5.242 1.00 88.19 113 GLU A C 1
ATOM 858 O O . GLU A 1 113 ? -14.469 -6.147 4.152 1.00 88.19 113 GLU A O 1
ATOM 863 N N . ALA A 1 114 ? -14.650 -5.361 6.248 1.00 87.25 114 ALA A N 1
ATOM 864 C CA . ALA A 1 114 ? -13.473 -4.511 6.152 1.00 87.25 114 ALA A CA 1
ATOM 865 C C . ALA A 1 114 ? -12.219 -5.386 6.089 1.00 87.25 114 ALA A C 1
ATOM 867 O O . ALA A 1 114 ? -11.429 -5.228 5.162 1.00 87.25 114 ALA A O 1
ATOM 868 N N . LEU A 1 115 ? -12.085 -6.365 6.991 1.00 88.56 115 LEU A N 1
ATOM 869 C CA . LEU A 1 115 ? -10.987 -7.337 6.967 1.00 88.56 115 LEU A CA 1
ATOM 870 C C . LEU A 1 115 ? -10.876 -8.040 5.612 1.00 88.56 115 LEU A C 1
ATOM 872 O O . LEU A 1 115 ? -9.792 -8.074 5.036 1.00 88.56 115 LEU A O 1
ATOM 876 N N . LEU A 1 116 ? -11.993 -8.525 5.065 1.00 90.88 116 LEU A N 1
ATOM 877 C CA . LEU A 1 116 ? -12.006 -9.198 3.770 1.00 90.88 116 LEU A CA 1
ATOM 878 C C . LEU A 1 116 ? -11.600 -8.256 2.627 1.00 90.88 116 LEU A C 1
ATOM 880 O O . LEU A 1 116 ? -10.824 -8.646 1.757 1.00 90.88 116 LEU A O 1
ATOM 884 N N . LYS A 1 117 ? -12.074 -7.002 2.639 1.00 89.44 117 LYS A N 1
ATOM 885 C CA . LYS A 1 117 ? -11.675 -5.976 1.660 1.00 89.44 117 LYS A CA 1
ATOM 886 C C . LYS A 1 117 ? -10.177 -5.672 1.740 1.00 89.44 117 LYS A C 1
ATOM 888 O O . LYS A 1 117 ? -9.533 -5.598 0.696 1.00 89.44 117 LYS A O 1
ATOM 893 N N . PHE A 1 118 ? -9.615 -5.543 2.944 1.00 87.25 118 PHE A N 1
ATOM 894 C CA . PHE A 1 118 ? -8.175 -5.329 3.130 1.00 87.25 118 PHE A CA 1
ATOM 895 C C . PHE A 1 118 ? -7.353 -6.552 2.719 1.00 87.25 118 PHE A C 1
ATOM 897 O O . PHE A 1 118 ? -6.352 -6.409 2.028 1.00 87.25 118 PHE A O 1
ATOM 904 N N . MET A 1 119 ? -7.780 -7.766 3.065 1.00 90.19 119 MET A N 1
ATOM 905 C CA . MET A 1 119 ? -7.119 -8.987 2.597 1.00 90.19 119 MET A CA 1
ATOM 906 C C . MET A 1 119 ? -7.145 -9.089 1.070 1.00 90.19 119 MET A C 1
ATOM 908 O O . MET A 1 119 ? -6.125 -9.391 0.454 1.00 90.19 119 MET A O 1
ATOM 912 N N . GLY A 1 120 ? -8.294 -8.803 0.453 1.00 91.00 120 GLY A N 1
ATOM 913 C CA . GLY A 1 120 ? -8.451 -8.803 -0.998 1.00 91.00 120 GLY A CA 1
ATOM 914 C C . GLY A 1 120 ? -7.561 -7.768 -1.684 1.00 91.00 120 GLY A C 1
ATOM 915 O O . GLY A 1 120 ? -6.926 -8.086 -2.689 1.00 91.00 120 GLY A O 1
ATOM 916 N N . SER A 1 121 ? -7.455 -6.555 -1.131 1.00 87.50 121 SER A N 1
ATOM 917 C CA . SER A 1 121 ? -6.569 -5.525 -1.682 1.00 87.50 121 SER A CA 1
ATOM 918 C C . SER A 1 121 ? -5.091 -5.897 -1.540 1.00 87.50 121 SER A C 1
ATOM 920 O O . SER A 1 121 ? -4.343 -5.730 -2.502 1.00 87.50 121 SER A O 1
ATOM 922 N N . MET A 1 122 ? -4.678 -6.478 -0.406 1.00 89.25 122 MET A N 1
ATOM 923 C CA . MET A 1 122 ? -3.316 -6.998 -0.223 1.00 89.25 122 MET A CA 1
ATOM 924 C C . MET A 1 122 ? -3.009 -8.126 -1.212 1.00 89.25 122 MET A C 1
ATOM 926 O O . MET A 1 122 ? -1.959 -8.110 -1.846 1.00 89.25 122 MET A O 1
ATOM 930 N N . ALA A 1 123 ? -3.933 -9.071 -1.405 1.00 91.69 123 ALA A N 1
ATOM 931 C CA . ALA A 1 123 ? -3.761 -10.166 -2.358 1.00 91.69 123 ALA A CA 1
ATOM 932 C C . ALA A 1 123 ? -3.655 -9.662 -3.807 1.00 91.69 123 ALA A C 1
ATOM 934 O O . ALA A 1 123 ? -2.803 -10.129 -4.564 1.00 91.69 123 ALA A O 1
ATOM 935 N N . ALA A 1 124 ? -4.484 -8.687 -4.192 1.00 91.50 124 ALA A N 1
ATOM 936 C CA . ALA A 1 124 ? -4.424 -8.068 -5.512 1.00 91.50 124 ALA A CA 1
ATOM 937 C C . ALA A 1 124 ? -3.100 -7.317 -5.728 1.00 91.50 124 ALA A C 1
ATOM 939 O O . ALA A 1 124 ? -2.467 -7.480 -6.771 1.00 91.50 124 ALA A O 1
ATOM 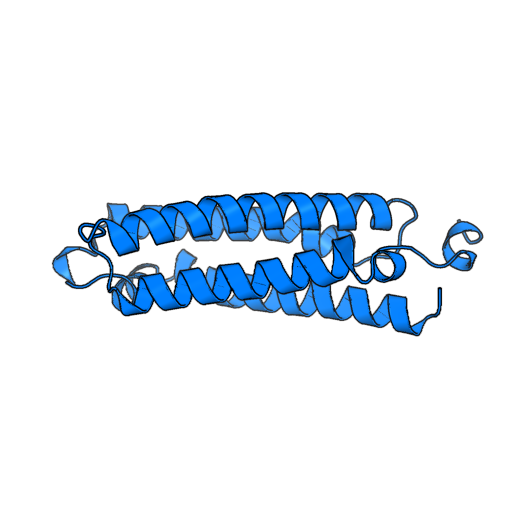940 N N . SER A 1 125 ? -2.653 -6.541 -4.735 1.00 89.38 125 SER A N 1
ATOM 941 C CA . SER A 1 125 ? -1.369 -5.834 -4.794 1.00 89.38 125 SER A CA 1
ATOM 942 C C . SER A 1 125 ? -0.197 -6.814 -4.908 1.00 89.38 125 SER A C 1
ATOM 944 O O . SER A 1 125 ? 0.629 -6.705 -5.818 1.00 89.38 125 SER A O 1
ATOM 946 N N . LEU A 1 126 ? -0.205 -7.873 -4.094 1.00 92.25 126 LEU A N 1
ATOM 947 C CA . LEU A 1 126 ? 0.803 -8.927 -4.129 1.00 92.25 126 LEU A CA 1
ATOM 948 C C . LEU A 1 126 ? 0.824 -9.665 -5.474 1.00 92.25 126 LEU A C 1
ATOM 950 O O . LEU A 1 126 ? 1.896 -10.004 -5.975 1.00 92.25 126 LEU A O 1
ATOM 954 N N . ALA A 1 127 ? -0.334 -9.875 -6.106 1.00 92.88 127 ALA A N 1
ATOM 955 C CA . ALA A 1 127 ? -0.407 -10.456 -7.445 1.00 92.88 127 ALA A CA 1
ATOM 956 C C . ALA A 1 127 ? 0.269 -9.557 -8.494 1.00 92.88 127 ALA A C 1
ATOM 958 O O . ALA A 1 127 ? 1.012 -10.055 -9.343 1.00 92.88 127 ALA A O 1
ATOM 959 N N . VAL A 1 128 ? 0.087 -8.234 -8.406 1.00 90.75 128 VAL A N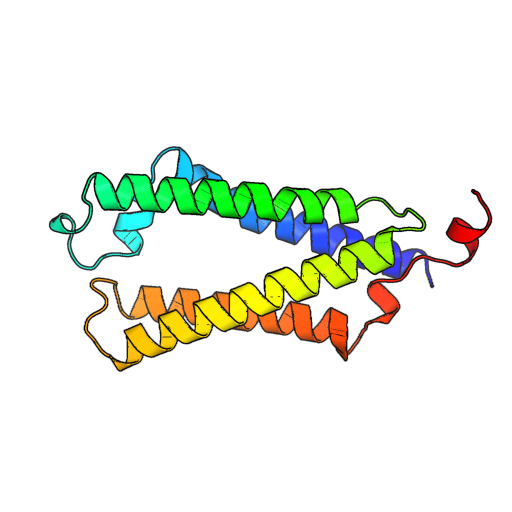 1
ATOM 960 C CA . VAL A 1 128 ? 0.802 -7.270 -9.259 1.00 90.75 128 VAL A CA 1
ATOM 961 C C . VAL A 1 128 ? 2.311 -7.359 -9.020 1.00 90.75 128 VAL A C 1
ATOM 963 O O . VAL A 1 128 ? 3.085 -7.394 -9.980 1.00 90.75 128 VAL A O 1
ATOM 966 N N . ARG A 1 129 ? 2.757 -7.472 -7.762 1.00 90.19 129 ARG A N 1
ATOM 967 C CA . ARG A 1 129 ? 4.180 -7.687 -7.439 1.00 90.19 129 ARG A CA 1
ATOM 968 C C . ARG A 1 129 ? 4.720 -8.975 -8.031 1.00 90.19 129 ARG A C 1
ATOM 970 O O . ARG A 1 129 ? 5.757 -8.945 -8.690 1.00 90.19 129 ARG A O 1
ATOM 977 N N . GLY A 1 130 ? 4.004 -10.080 -7.845 1.00 90.69 130 GLY A N 1
ATOM 978 C CA . GLY A 1 130 ? 4.352 -11.378 -8.411 1.00 90.69 130 GLY A CA 1
ATOM 979 C C . GLY A 1 130 ? 4.455 -11.325 -9.934 1.00 90.69 130 GLY A C 1
ATOM 980 O O . GLY A 1 130 ? 5.412 -11.849 -10.502 1.00 90.69 130 GLY A O 1
ATOM 981 N N . PHE A 1 131 ? 3.543 -10.612 -10.599 1.00 91.12 131 PHE A N 1
ATOM 982 C CA . PHE A 1 131 ? 3.604 -10.407 -12.043 1.00 91.12 131 PHE A CA 1
ATOM 983 C C . PHE A 1 131 ? 4.901 -9.707 -12.468 1.00 91.12 131 PHE A C 1
ATOM 985 O O . PHE A 1 131 ? 5.611 -10.216 -13.332 1.00 91.12 131 PHE A O 1
ATOM 992 N N . PHE A 1 132 ? 5.262 -8.584 -11.847 1.00 89.75 132 PHE A N 1
ATOM 993 C CA . PHE A 1 132 ? 6.480 -7.857 -12.218 1.00 89.75 132 PHE A CA 1
ATOM 994 C C . PHE A 1 132 ? 7.778 -8.551 -11.788 1.00 89.75 132 PHE A C 1
ATOM 996 O O . PHE A 1 132 ? 8.787 -8.416 -12.473 1.00 89.75 132 PHE A O 1
ATOM 1003 N N . LEU A 1 133 ? 7.784 -9.276 -10.668 1.00 90.06 133 LEU A N 1
ATOM 1004 C CA . LEU A 1 133 ? 8.986 -9.935 -10.152 1.00 90.06 133 LEU A CA 1
ATOM 1005 C C . LEU A 1 133 ? 9.252 -11.291 -10.814 1.00 90.06 133 LEU A C 1
ATOM 1007 O O . LEU A 1 133 ? 10.411 -11.620 -11.057 1.00 90.06 133 LEU A O 1
ATOM 1011 N N . LEU A 1 134 ? 8.204 -12.070 -11.099 1.00 91.00 134 LEU A N 1
ATOM 1012 C CA . LEU A 1 134 ? 8.328 -13.460 -11.550 1.00 91.00 134 LEU A CA 1
ATOM 1013 C C . LEU A 1 134 ? 7.951 -13.637 -13.022 1.00 91.00 134 LEU A C 1
ATOM 1015 O O . LEU A 1 134 ? 8.670 -14.306 -13.757 1.00 91.00 134 LEU A O 1
ATOM 1019 N N . ALA A 1 135 ? 6.838 -13.043 -13.465 1.00 90.19 135 ALA A N 1
ATOM 1020 C CA . ALA A 1 135 ? 6.335 -13.256 -14.824 1.00 90.19 135 ALA A CA 1
ATOM 1021 C C . ALA A 1 135 ? 6.975 -12.312 -15.852 1.00 90.19 135 ALA A C 1
ATOM 1023 O O . ALA A 1 135 ? 7.238 -12.714 -16.983 1.00 90.19 135 ALA A O 1
ATOM 1024 N N . ARG A 1 136 ? 7.215 -11.052 -15.470 1.00 88.81 136 ARG A N 1
ATOM 1025 C CA . ARG A 1 136 ? 7.747 -9.991 -16.338 1.00 88.81 136 ARG A CA 1
ATOM 1026 C C . ARG A 1 136 ? 8.880 -9.186 -15.682 1.00 88.81 136 ARG A C 1
ATOM 1028 O O . ARG A 1 136 ? 8.803 -7.953 -15.625 1.00 88.81 136 ARG A O 1
ATOM 1035 N N . PRO A 1 137 ? 9.964 -9.848 -15.223 1.00 86.56 137 PRO A N 1
ATOM 1036 C CA . PRO A 1 137 ? 11.118 -9.159 -14.639 1.00 86.56 137 PRO A CA 1
ATOM 1037 C C . PRO A 1 137 ? 11.823 -8.225 -15.630 1.00 86.56 137 PRO A C 1
ATOM 1039 O O . PRO A 1 137 ? 12.522 -7.305 -15.201 1.00 86.56 137 PRO A O 1
ATOM 1042 N N . ASP A 1 138 ? 11.610 -8.424 -16.937 1.00 83.81 138 ASP A N 1
ATOM 1043 C CA . ASP A 1 138 ? 12.097 -7.575 -18.025 1.00 83.81 138 ASP A CA 1
ATOM 1044 C C . ASP A 1 138 ? 11.550 -6.141 -17.958 1.00 83.81 138 ASP A C 1
ATOM 1046 O O . ASP A 1 138 ? 12.226 -5.207 -18.384 1.00 83.81 138 ASP A O 1
ATOM 1050 N N . LEU A 1 139 ? 10.353 -5.940 -17.392 1.00 83.62 139 LEU A N 1
ATOM 1051 C CA . LEU A 1 139 ? 9.735 -4.615 -17.250 1.00 83.62 139 LEU A CA 1
ATOM 1052 C C . LEU A 1 139 ? 10.411 -3.753 -16.176 1.00 83.62 139 LEU A C 1
ATOM 1054 O O . LEU A 1 139 ? 10.274 -2.530 -16.188 1.00 83.62 139 LEU A O 1
ATOM 1058 N N . LEU A 1 140 ? 11.140 -4.376 -15.248 1.00 83.44 140 LEU A N 1
ATOM 1059 C CA . LEU A 1 140 ? 11.852 -3.678 -14.177 1.00 83.44 140 LEU A CA 1
ATOM 1060 C C . LEU A 1 140 ? 13.228 -3.170 -14.622 1.00 83.44 140 LEU A C 1
ATOM 1062 O O . LEU A 1 140 ? 13.813 -2.319 -13.948 1.00 83.44 140 LEU A O 1
ATOM 1066 N N . GLU A 1 141 ? 13.747 -3.664 -15.744 1.00 80.44 141 GLU A N 1
ATOM 1067 C CA . GLU A 1 141 ? 15.077 -3.322 -16.240 1.00 80.44 141 GLU A CA 1
ATOM 1068 C C . GLU A 1 141 ? 15.116 -1.931 -16.900 1.00 80.44 141 GLU A C 1
ATOM 1070 O O . GLU A 1 141 ? 14.128 -1.197 -16.941 1.00 80.44 141 GLU A O 1
ATOM 1075 N N . VAL A 1 142 ? 16.298 -1.503 -17.349 1.00 67.81 142 VAL A N 1
ATOM 1076 C CA . VAL A 1 142 ? 16.500 -0.226 -18.055 1.00 67.81 142 VAL A CA 1
ATOM 1077 C C . VAL A 1 142 ? 17.041 -0.531 -19.457 1.00 67.81 142 VAL A C 1
ATOM 1079 O O . VAL A 1 142 ? 17.879 -1.430 -19.583 1.00 67.81 142 VAL A O 1
ATOM 1082 N N . PRO A 1 143 ? 16.599 0.183 -20.517 1.00 66.38 143 PRO A N 1
ATOM 1083 C CA . PRO A 1 143 ? 17.100 -0.028 -21.874 1.00 66.38 143 PRO A CA 1
ATOM 1084 C C . PRO A 1 143 ? 18.623 0.117 -21.967 1.00 66.38 143 PRO A C 1
ATOM 1086 O O . PRO A 1 143 ? 19.212 0.988 -21.327 1.00 66.38 143 PRO A O 1
ATOM 1089 N N . ASN A 1 144 ? 19.260 -0.700 -22.812 1.00 59.66 144 ASN A N 1
ATOM 1090 C CA . ASN A 1 144 ? 20.713 -0.672 -23.017 1.00 59.66 144 ASN A CA 1
ATOM 1091 C C . ASN A 1 144 ? 21.224 0.688 -23.526 1.00 59.66 144 ASN A C 1
ATOM 1093 O O . ASN A 1 144 ? 22.365 1.043 -23.249 1.00 59.66 144 ASN A O 1
ATOM 1097 N N . ASP A 1 145 ? 20.381 1.471 -24.198 1.00 56.22 145 ASP A N 1
ATOM 1098 C CA . ASP A 1 145 ? 20.745 2.794 -24.719 1.00 56.22 145 ASP A CA 1
ATOM 1099 C C . ASP A 1 145 ? 20.887 3.836 -23.598 1.00 56.22 145 ASP A C 1
ATOM 1101 O O . ASP A 1 145 ? 21.778 4.679 -23.636 1.00 56.22 145 ASP A O 1
ATOM 1105 N N . ALA A 1 146 ? 20.094 3.714 -22.526 1.00 53.81 146 ALA A N 1
ATOM 1106 C CA . ALA A 1 146 ? 20.215 4.555 -21.334 1.00 53.81 146 ALA A CA 1
ATOM 1107 C C . ALA A 1 146 ? 21.437 4.193 -20.466 1.00 53.81 146 ALA A C 1
ATOM 1109 O O . ALA A 1 146 ? 21.883 5.020 -19.679 1.00 53.81 146 ALA A O 1
ATOM 1110 N N . LYS A 1 147 ? 22.002 2.984 -20.621 1.00 53.72 147 LYS A N 1
ATOM 1111 C CA . LYS A 1 147 ? 23.288 2.605 -20.005 1.00 53.72 147 LYS A CA 1
ATOM 1112 C C . LYS A 1 147 ? 24.499 3.203 -20.732 1.00 53.72 147 LYS A C 1
ATOM 1114 O O . LYS A 1 147 ? 25.568 3.234 -20.143 1.00 53.72 147 LYS A O 1
ATOM 1119 N N . LYS A 1 148 ? 24.348 3.606 -22.001 1.00 50.75 148 LYS A N 1
ATOM 1120 C CA . LYS A 1 148 ? 25.431 4.141 -22.849 1.00 50.75 148 LYS A CA 1
ATOM 1121 C C . LYS A 1 148 ? 25.478 5.672 -22.907 1.00 50.75 148 LYS A C 1
ATOM 1123 O O . LYS A 1 148 ? 26.485 6.219 -23.331 1.00 50.75 148 LYS A O 1
ATOM 1128 N N . ALA A 1 149 ? 24.388 6.348 -22.540 1.00 54.22 149 ALA A N 1
ATOM 1129 C CA . ALA A 1 149 ? 24.258 7.808 -22.581 1.00 54.22 149 ALA A CA 1
ATOM 1130 C C . ALA A 1 149 ? 24.690 8.511 -21.274 1.00 54.22 149 ALA A C 1
ATOM 1132 O O . ALA A 1 149 ? 24.377 9.685 -21.078 1.00 54.22 149 ALA A O 1
ATOM 1133 N N . GLN A 1 150 ? 25.364 7.790 -20.376 1.00 47.94 150 GLN A N 1
ATOM 1134 C CA . GLN A 1 150 ? 25.881 8.259 -19.091 1.00 47.94 150 GLN A CA 1
ATOM 1135 C C . GLN A 1 150 ? 27.328 7.800 -18.941 1.00 47.94 150 GLN A C 1
ATOM 1137 O O . GLN A 1 150 ? 28.100 8.555 -18.316 1.00 47.94 150 GLN A O 1
#

pLDDT: mean 86.08, std 9.29, range [47.94, 94.94]

Radius of gyration: 18.02 Å; chains: 1; bounding box: 45×31×47 Å

Secondary structure (DSSP, 8-state):
--HHHHHHHHHHHHHHHHHHHHHHHHHHH-HHHHHHHHBSSGGG--HHHHHHHHHHHHHHHHHHHHHHHTSS--TTHHHHHHHHHHHHHHHHHHHHHHHHHHHHHS--SB-HHHHHHHHHHHHHHHHHHHIIIII-GGGGS--TTTTT--

Foldseek 3Di:
DDPVLLVVLLVVLVVVLVVLLVQLVCLQPPVLVVVVQWAPDSVVSDPVSSVVSNVVSVVSVVLSVLSVVLNDDDQCNLVSLLVSLVVLLVVLVVVLVVLVCCLVVVPNSTDNVNSVVSNVVSVVSNVVSCCCNPVNVVSSHHDPVNVVVD